Protein AF-A0AA39XCT5-F1 (afdb_monomer)

Mean predicted aligned error: 14.63 Å

Radius of gyration: 47.81 Å; Cα contacts (8 Å, |Δi|>4): 71; chains: 1; bounding box: 100×21×139 Å

Secondary structure (DSSP, 8-state):
-PPPPPHHHHHHHHHHHHHHHHHHHHHHHHHHHHHHHHHHHHHHHHHHHHHHHHHHHHHHHHHHHHHHHHHHHHHHHHHHHHHHHHHHHHHHHHHHHSTT-SSPPPPBPTTTSSB-TT---SHHHHTT--HHHHHHHHHHTT----TT-HHHHHHHHHHHHHHT-

Sequence (165 aa):
MDALPEPDVIAGAFDTLRVQSQRIANVGAVQNQQNILAVVQALGQQIHDLGQQIHDLGQQTHHRIDGMQQQMNQRFDTLENRQNNFEIAAVNARLFHADGAAILQRPVDIRNGGDIPDFPLTHPQLYTIDDATADAILPALGIHLAPNTPLAVKRESIARKWILK

Solvent-accessible surface area (backbone atoms only — not comparable to full-atom values): 9414 Å² total; per-residue (Å²): 132,83,80,77,79,56,69,67,61,56,52,53,51,52,53,50,50,52,53,51,51,54,51,54,56,48,51,56,53,52,50,51,51,52,52,50,51,52,52,52,52,52,51,52,50,53,53,50,54,51,51,50,53,51,50,53,52,49,53,54,49,49,54,52,50,53,52,52,52,53,54,49,49,57,50,49,56,52,50,52,53,50,48,55,31,51,53,40,49,52,50,37,51,51,59,75,64,60,73,90,57,80,58,48,72,67,47,48,19,47,87,77,73,43,68,40,89,85,57,59,39,34,76,72,46,64,77,66,64,49,73,68,56,48,64,56,49,36,55,30,67,68,47,78,81,54,90,82,34,74,66,52,50,48,51,53,53,50,58,55,60,64,76,76,111

Organism: NCBI:txid314043

pLDDT: mean 79.84, std 12.59, range [42.47, 97.62]

Structure (mmCIF, N/CA/C/O backbone):
data_AF-A0AA39XCT5-F1
#
_entry.id   AF-A0AA39XCT5-F1
#
loop_
_atom_site.group_PDB
_atom_site.id
_atom_site.type_symbol
_atom_site.label_atom_id
_atom_site.label_alt_id
_atom_site.label_comp_id
_atom_site.label_asym_id
_atom_site.label_entity_id
_atom_site.label_seq_id
_atom_site.pdbx_PDB_ins_code
_atom_site.Cartn_x
_atom_site.Cartn_y
_atom_site.Cartn_z
_atom_site.occupancy
_atom_site.B_iso_or_equiv
_atom_site.auth_seq_id
_atom_site.auth_comp_id
_atom_site.auth_asym_id
_atom_site.auth_atom_id
_atom_site.pdbx_PDB_model_num
ATOM 1 N N . MET A 1 1 ? -64.835 1.536 82.685 1.00 49.25 1 MET A N 1
ATOM 2 C CA . MET A 1 1 ? -63.379 1.498 82.912 1.00 49.25 1 MET A CA 1
ATOM 3 C C . MET A 1 1 ? -62.880 0.311 82.124 1.00 49.25 1 MET A C 1
ATOM 5 O O . MET A 1 1 ? -63.140 -0.807 82.547 1.00 49.25 1 MET A O 1
ATOM 9 N N . ASP A 1 2 ? -62.303 0.545 80.948 1.00 59.81 2 ASP A N 1
ATOM 10 C CA . ASP A 1 2 ? -61.716 -0.541 80.163 1.00 59.81 2 ASP A CA 1
ATOM 11 C C . ASP A 1 2 ? -60.474 -1.049 80.890 1.00 59.81 2 ASP A C 1
ATOM 13 O O . ASP A 1 2 ? -59.632 -0.261 81.331 1.00 59.81 2 ASP A O 1
ATOM 17 N N . ALA A 1 3 ? -60.418 -2.364 81.094 1.00 67.12 3 ALA A N 1
ATOM 18 C CA . ALA A 1 3 ? -59.292 -3.017 81.737 1.00 67.12 3 ALA A CA 1
ATOM 19 C C . ALA A 1 3 ? -58.035 -2.790 80.890 1.00 67.12 3 ALA A C 1
ATOM 21 O O . ALA A 1 3 ? -58.052 -2.985 79.673 1.00 67.12 3 ALA A O 1
ATOM 22 N N . LEU A 1 4 ? -56.953 -2.350 81.534 1.00 69.25 4 LEU A N 1
ATOM 23 C CA . LEU A 1 4 ? -55.669 -2.213 80.860 1.00 69.25 4 LEU A CA 1
ATOM 24 C C . LEU A 1 4 ? -55.217 -3.591 80.350 1.00 69.25 4 LEU A C 1
ATOM 26 O O . LEU A 1 4 ? -55.405 -4.584 81.058 1.00 69.25 4 LEU A O 1
ATOM 30 N N . PRO A 1 5 ? -54.640 -3.662 79.137 1.00 70.94 5 PRO A N 1
ATOM 31 C CA . PRO A 1 5 ? -54.170 -4.916 78.570 1.00 70.94 5 PRO A CA 1
ATOM 32 C C . PRO A 1 5 ? -53.136 -5.568 79.487 1.00 70.94 5 PRO A C 1
ATOM 34 O O . PRO A 1 5 ? -52.297 -4.888 80.082 1.00 70.94 5 PRO A O 1
ATOM 37 N N . GLU A 1 6 ? -53.212 -6.894 79.594 1.00 81.75 6 GLU A N 1
ATOM 38 C CA . GLU A 1 6 ? -52.323 -7.654 80.463 1.00 81.75 6 GLU A CA 1
ATOM 39 C C . GLU A 1 6 ? -50.850 -7.472 80.044 1.00 81.75 6 GLU A C 1
ATOM 41 O O . GLU A 1 6 ? -50.549 -7.422 78.844 1.00 81.75 6 GLU A O 1
ATOM 46 N N . PRO A 1 7 ? -49.913 -7.384 81.007 1.00 79.94 7 PRO A N 1
ATOM 47 C CA . PRO A 1 7 ? -48.493 -7.140 80.741 1.00 79.94 7 PRO A CA 1
ATOM 48 C C . PRO A 1 7 ? -47.867 -8.103 79.722 1.00 79.94 7 PRO A C 1
ATOM 50 O O . PRO A 1 7 ? -47.025 -7.692 78.923 1.00 79.94 7 PRO A O 1
ATOM 53 N N . ASP A 1 8 ? -48.318 -9.357 79.697 1.00 82.56 8 ASP A N 1
ATOM 54 C CA . ASP A 1 8 ? -47.814 -10.386 78.782 1.00 82.56 8 ASP A CA 1
ATOM 55 C C . ASP A 1 8 ? -48.209 -10.119 77.321 1.00 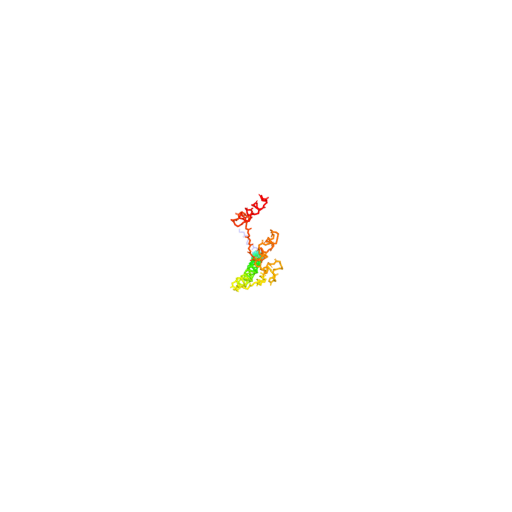82.56 8 ASP A C 1
ATOM 57 O O . ASP A 1 8 ? -47.428 -10.366 76.398 1.00 82.56 8 ASP A O 1
ATOM 61 N N . VAL A 1 9 ? -49.388 -9.531 77.096 1.00 78.19 9 VAL A N 1
ATOM 62 C CA . VAL A 1 9 ? -49.851 -9.121 75.760 1.00 78.19 9 VAL A CA 1
ATOM 63 C C . VAL A 1 9 ? -48.984 -7.979 75.229 1.00 78.19 9 VAL A C 1
ATOM 65 O O . VAL A 1 9 ? -48.627 -7.950 74.049 1.00 78.19 9 VAL A O 1
ATOM 68 N N . ILE A 1 10 ? -48.591 -7.061 76.114 1.00 76.25 10 ILE A N 1
ATOM 69 C CA . ILE A 1 10 ? -47.696 -5.950 75.785 1.00 76.25 10 ILE A CA 1
ATOM 70 C C . ILE A 1 10 ? -46.290 -6.480 75.462 1.00 76.25 10 ILE A C 1
ATOM 72 O O . ILE A 1 10 ? -45.705 -6.085 74.451 1.00 76.25 10 ILE A O 1
ATOM 76 N N . ALA A 1 11 ? -45.765 -7.414 76.260 1.00 78.56 11 ALA A N 1
ATOM 77 C CA . ALA A 1 11 ? -44.461 -8.036 76.021 1.00 78.56 11 ALA A CA 1
ATOM 78 C C . ALA A 1 11 ? -44.403 -8.769 74.665 1.00 78.56 11 ALA A C 1
ATOM 80 O O . ALA A 1 11 ? -43.476 -8.551 73.881 1.00 78.56 11 ALA A O 1
ATOM 81 N N . GLY A 1 12 ? -45.436 -9.552 74.329 1.00 83.56 12 GLY A N 1
ATOM 82 C CA . GLY A 1 12 ? -45.525 -10.248 73.040 1.00 83.56 12 GLY A CA 1
ATOM 83 C C . GLY A 1 12 ? -45.589 -9.304 71.829 1.00 83.56 12 GLY A C 1
ATOM 84 O O . GLY A 1 12 ? -45.013 -9.592 70.771 1.00 83.56 12 GLY A O 1
ATOM 85 N N . ALA A 1 13 ? -46.230 -8.141 71.976 1.00 75.12 13 ALA A N 1
ATOM 86 C CA . ALA A 1 13 ? -46.266 -7.118 70.932 1.00 75.12 13 ALA A CA 1
ATOM 87 C C . ALA A 1 13 ? -44.879 -6.496 70.680 1.00 75.12 13 ALA A C 1
ATOM 89 O O . ALA A 1 13 ? -44.492 -6.301 69.523 1.00 75.12 13 ALA A O 1
ATOM 90 N N . PHE A 1 14 ? -44.099 -6.242 71.737 1.00 80.25 14 PHE A N 1
ATOM 91 C CA . PHE A 1 14 ? -42.732 -5.726 71.611 1.00 80.25 14 PHE A CA 1
ATOM 92 C C . PHE A 1 14 ? -41.777 -6.733 70.967 1.00 80.25 14 PHE A C 1
ATOM 94 O O . PHE A 1 14 ? -40.983 -6.348 70.104 1.00 80.25 14 PHE A O 1
ATOM 101 N N . ASP A 1 15 ? -41.883 -8.020 71.300 1.00 80.38 15 ASP A N 1
ATOM 102 C CA . ASP A 1 15 ? -41.086 -9.057 70.636 1.00 80.38 15 ASP A CA 1
ATOM 103 C C . ASP A 1 15 ? -41.431 -9.182 69.150 1.00 80.38 15 ASP A C 1
ATOM 105 O O . ASP A 1 15 ? -40.539 -9.277 68.301 1.00 80.38 15 ASP A O 1
ATOM 109 N N . THR A 1 16 ? -42.717 -9.088 68.810 1.00 82.94 16 THR A N 1
ATOM 110 C CA . THR A 1 16 ? -43.166 -9.088 67.414 1.00 82.94 16 THR A CA 1
ATOM 111 C C . THR A 1 16 ? -42.599 -7.888 66.652 1.00 82.94 16 THR A C 1
ATOM 113 O O . THR A 1 16 ? -42.059 -8.050 65.556 1.00 82.94 16 THR A O 1
ATOM 116 N N . LEU A 1 17 ? -42.643 -6.687 67.238 1.00 79.25 17 LEU A N 1
ATOM 117 C CA . LEU A 1 17 ? -42.062 -5.477 66.648 1.00 79.25 17 LEU A CA 1
ATOM 118 C C . LEU A 1 17 ? -40.545 -5.586 66.467 1.00 79.25 17 LEU A C 1
ATOM 120 O O . LEU A 1 17 ? -40.026 -5.186 65.424 1.00 79.25 17 LEU A O 1
ATOM 124 N N . ARG A 1 18 ? -39.831 -6.174 67.431 1.00 77.69 18 ARG A N 1
ATOM 125 C CA . ARG A 1 18 ? -38.383 -6.407 67.345 1.00 77.69 18 ARG A CA 1
ATOM 126 C C . ARG A 1 18 ? -38.029 -7.325 66.175 1.00 77.69 18 ARG A C 1
ATOM 128 O O . ARG A 1 18 ? -37.137 -7.004 65.391 1.00 77.69 18 ARG A O 1
ATOM 135 N N . VAL A 1 19 ? -38.757 -8.431 66.018 1.00 80.62 19 VAL A N 1
ATOM 136 C CA . VAL A 1 19 ? -38.569 -9.383 64.910 1.00 80.62 19 VAL A CA 1
ATOM 137 C C . VAL A 1 19 ? -38.883 -8.733 63.558 1.00 80.62 19 VAL A C 1
ATOM 139 O O . VAL A 1 19 ? -38.135 -8.908 62.595 1.00 80.62 19 VAL A O 1
ATOM 142 N N . GLN A 1 20 ? -39.962 -7.951 63.471 1.00 72.81 20 GLN A N 1
ATOM 143 C CA . GLN A 1 20 ? -40.335 -7.240 62.243 1.00 72.81 20 GLN A CA 1
ATOM 144 C C . GLN A 1 20 ? -39.317 -6.147 61.883 1.00 72.81 20 GLN A C 1
ATOM 146 O O . GLN A 1 20 ? -38.921 -6.036 60.725 1.00 72.81 20 GLN A O 1
ATOM 151 N N . SER A 1 21 ? -38.815 -5.401 62.871 1.00 69.31 21 SER A N 1
ATOM 152 C CA . SER A 1 21 ? -37.762 -4.397 62.681 1.00 69.31 21 SER A CA 1
ATOM 153 C C . SER A 1 21 ? -36.469 -5.020 62.136 1.00 69.31 21 SER A C 1
ATOM 155 O O . SER A 1 21 ? -35.905 -4.520 61.161 1.00 69.31 21 SER A O 1
ATOM 157 N N . GLN A 1 22 ? -36.047 -6.167 62.680 1.00 70.06 22 GLN A N 1
ATOM 158 C CA . GLN A 1 22 ? -34.886 -6.916 62.180 1.00 70.06 22 GLN A CA 1
ATOM 159 C C . GLN A 1 22 ? -35.090 -7.424 60.744 1.00 70.06 22 GLN A C 1
ATOM 161 O O . GLN A 1 22 ? -34.173 -7.363 59.925 1.00 70.06 22 GLN A O 1
ATOM 166 N N . ARG A 1 23 ? -36.300 -7.885 60.403 1.00 69.25 23 ARG A N 1
ATOM 167 C CA . ARG A 1 23 ? -36.646 -8.295 59.033 1.00 69.25 23 ARG A CA 1
ATOM 168 C C . ARG A 1 23 ? -36.566 -7.133 58.043 1.00 69.25 23 ARG A C 1
ATOM 170 O O . ARG A 1 23 ? -35.988 -7.307 56.976 1.00 69.25 23 ARG A O 1
ATOM 177 N N . ILE A 1 24 ? -37.087 -5.960 58.399 1.00 70.88 24 ILE A N 1
ATOM 178 C CA . ILE A 1 24 ? -37.044 -4.760 57.547 1.00 70.88 24 ILE A CA 1
ATOM 179 C C . ILE A 1 24 ? -35.597 -4.300 57.318 1.00 70.88 24 ILE A C 1
ATOM 181 O O . ILE A 1 24 ? -35.219 -4.015 56.182 1.00 70.88 24 ILE A O 1
ATOM 185 N N . ALA A 1 25 ? -34.762 -4.296 58.363 1.00 66.69 25 ALA A N 1
ATOM 186 C CA . ALA A 1 25 ? -33.341 -3.963 58.238 1.00 66.69 25 ALA A CA 1
ATOM 187 C C . ALA A 1 25 ? -32.603 -4.912 57.271 1.00 66.69 25 ALA A C 1
ATOM 189 O O . ALA A 1 25 ? -31.811 -4.467 56.438 1.00 66.69 25 ALA A O 1
ATOM 190 N N . ASN A 1 26 ? -32.917 -6.210 57.320 1.00 72.00 26 ASN A N 1
ATOM 191 C CA . ASN A 1 26 ? -32.332 -7.205 56.420 1.00 72.00 26 ASN A CA 1
ATOM 192 C C . ASN A 1 26 ? -32.776 -7.031 54.957 1.00 72.00 26 ASN A C 1
ATOM 194 O O . ASN A 1 26 ? -31.969 -7.253 54.057 1.00 72.00 26 ASN A O 1
ATOM 198 N N . VAL A 1 27 ? -34.014 -6.595 54.694 1.00 74.75 27 VAL A N 1
ATOM 199 C CA . VAL A 1 27 ? -34.492 -6.329 53.321 1.00 74.75 27 VAL A CA 1
ATOM 200 C C . VAL A 1 27 ? -33.670 -5.222 52.651 1.00 74.75 27 VAL A C 1
ATOM 202 O O . VAL A 1 27 ? -33.267 -5.380 51.499 1.00 74.75 27 VAL A O 1
ATOM 205 N N . GLY A 1 28 ? -33.338 -4.150 53.381 1.00 75.19 28 GLY A N 1
ATOM 206 C CA . GLY A 1 28 ? -32.488 -3.072 52.861 1.00 75.19 28 GLY A CA 1
ATOM 207 C C . GLY A 1 28 ? -31.068 -3.538 52.516 1.00 75.19 28 GLY A C 1
ATOM 208 O O . GLY A 1 28 ? -30.519 -3.157 51.481 1.00 75.19 28 GLY A O 1
ATOM 209 N N . ALA A 1 29 ? -30.483 -4.419 53.334 1.00 76.62 29 ALA A N 1
ATOM 210 C CA . ALA A 1 29 ? -29.174 -5.012 53.054 1.00 76.62 29 ALA A CA 1
ATOM 211 C C . ALA A 1 29 ? -29.190 -5.896 51.791 1.00 76.62 29 ALA A C 1
ATOM 213 O O . ALA A 1 29 ? -28.281 -5.806 50.963 1.00 76.62 29 ALA A O 1
ATOM 214 N N . VAL A 1 30 ? -30.247 -6.695 51.606 1.00 80.75 30 VAL A N 1
ATOM 215 C CA . VAL A 1 30 ? -30.428 -7.552 50.422 1.00 80.75 30 VAL A CA 1
ATOM 216 C C . VAL A 1 30 ? -30.625 -6.720 49.149 1.00 80.75 30 VAL A C 1
ATOM 218 O O . VAL A 1 30 ? -30.006 -7.014 48.127 1.00 80.75 30 VAL A O 1
ATOM 221 N N . GLN A 1 31 ? -31.419 -5.646 49.199 1.00 80.06 31 GLN A N 1
ATOM 222 C CA . GLN A 1 31 ? -31.590 -4.731 48.061 1.00 80.06 31 GLN A CA 1
ATOM 223 C C . GLN A 1 31 ? -30.284 -4.033 47.673 1.00 80.06 31 GLN A C 1
ATOM 225 O O . GLN A 1 31 ? -29.955 -3.951 46.490 1.00 80.06 31 GLN A O 1
ATOM 230 N N . ASN A 1 32 ? -29.494 -3.594 48.654 1.00 80.88 32 ASN A N 1
ATOM 231 C CA . ASN A 1 32 ? -28.184 -3.007 48.383 1.00 80.88 32 ASN A CA 1
ATOM 232 C C . ASN A 1 32 ? -27.230 -4.013 47.723 1.00 80.88 32 ASN A C 1
ATOM 234 O O . ASN A 1 32 ? -26.536 -3.653 46.774 1.00 80.88 32 ASN A O 1
ATOM 238 N N . GLN A 1 33 ? -27.231 -5.281 48.151 1.00 81.38 33 GLN A N 1
ATOM 239 C CA . GLN A 1 33 ? -26.443 -6.330 47.493 1.00 81.38 33 GLN A CA 1
ATOM 240 C C . GLN A 1 33 ? -26.874 -6.568 46.040 1.00 81.38 33 GLN A C 1
ATOM 242 O O . GLN A 1 33 ? -26.015 -6.688 45.167 1.00 81.38 33 GLN A O 1
ATOM 247 N N . GLN A 1 34 ? -28.179 -6.602 45.762 1.00 81.75 34 GLN A N 1
ATOM 248 C CA . GLN A 1 34 ? -28.699 -6.766 44.400 1.00 81.75 34 GLN A CA 1
ATOM 249 C C . GLN A 1 34 ? -28.305 -5.596 43.490 1.00 81.75 34 GLN A C 1
ATOM 251 O O . GLN A 1 34 ? -27.871 -5.818 42.360 1.00 81.75 34 GLN A O 1
ATOM 256 N N . ASN A 1 35 ? -28.374 -4.363 43.997 1.00 81.31 35 ASN A N 1
ATOM 257 C CA . ASN A 1 35 ? -27.943 -3.175 43.259 1.00 81.31 35 ASN A CA 1
ATOM 258 C C . ASN A 1 35 ? -26.441 -3.212 42.949 1.00 81.31 35 ASN A C 1
ATOM 260 O O . ASN A 1 35 ? -26.038 -2.927 41.823 1.00 81.31 35 ASN A O 1
ATOM 264 N N . ILE A 1 36 ? -25.610 -3.607 43.920 1.00 82.50 36 ILE A N 1
ATOM 265 C CA . ILE A 1 36 ? -24.162 -3.754 43.715 1.00 82.50 36 ILE A CA 1
ATOM 266 C C . ILE A 1 36 ? -23.875 -4.821 42.653 1.00 82.50 36 ILE A C 1
ATOM 268 O O . ILE A 1 36 ? -23.073 -4.579 41.755 1.00 82.50 36 ILE A O 1
ATOM 272 N N . LEU A 1 37 ? -24.551 -5.973 42.705 1.00 85.00 37 LEU A N 1
ATOM 273 C CA . LEU A 1 37 ? -24.421 -7.028 41.695 1.00 85.00 37 LEU A CA 1
ATOM 274 C C . LEU A 1 37 ? -24.783 -6.531 40.291 1.00 85.00 37 LEU A C 1
ATOM 276 O O . LEU A 1 37 ? -24.034 -6.792 39.352 1.00 85.00 37 LEU A O 1
ATOM 280 N N . ALA A 1 38 ? -25.876 -5.778 40.151 1.00 82.44 38 ALA A N 1
ATOM 281 C CA . ALA A 1 38 ? -26.282 -5.203 38.871 1.00 82.44 38 ALA A CA 1
ATOM 282 C C . ALA A 1 38 ? -25.238 -4.212 38.325 1.00 82.44 38 ALA A C 1
ATOM 284 O O . ALA A 1 38 ? -24.894 -4.261 37.145 1.00 82.44 38 ALA A O 1
ATOM 285 N N . VAL A 1 39 ? -24.680 -3.353 39.186 1.00 83.12 39 VAL A N 1
ATOM 286 C CA . VAL A 1 39 ? -23.607 -2.418 38.806 1.00 83.12 39 VAL A CA 1
ATOM 287 C C . VAL A 1 39 ? -22.341 -3.167 38.390 1.00 83.12 39 VAL A C 1
ATOM 289 O O . VAL A 1 39 ? -21.743 -2.833 37.370 1.00 83.12 39 VAL A O 1
ATOM 292 N N . VAL A 1 40 ? -21.942 -4.202 39.133 1.00 84.75 40 VAL A N 1
ATOM 293 C CA . VAL A 1 40 ? -20.768 -5.026 38.801 1.00 84.75 40 VAL A CA 1
ATOM 294 C C . VAL A 1 40 ? -20.957 -5.746 37.465 1.00 84.75 40 VAL A C 1
ATOM 296 O O . VAL A 1 40 ? -20.028 -5.781 36.663 1.00 84.75 40 VAL A O 1
ATOM 299 N N . GLN A 1 41 ? -22.150 -6.276 37.189 1.00 83.00 41 GLN A N 1
ATOM 300 C CA . GLN A 1 41 ? -22.464 -6.902 35.901 1.00 83.00 41 GLN A CA 1
ATOM 301 C C . GLN A 1 41 ? -22.404 -5.896 34.747 1.00 83.00 41 GLN A C 1
ATOM 303 O O . GLN A 1 41 ? -21.787 -6.182 33.723 1.00 83.00 41 GLN A O 1
ATOM 308 N N . ALA A 1 42 ? -22.983 -4.705 34.926 1.00 83.19 42 ALA A N 1
ATOM 309 C CA . ALA A 1 42 ? -22.939 -3.647 33.921 1.00 83.19 42 ALA A CA 1
ATOM 310 C C . ALA A 1 42 ? -21.500 -3.186 33.635 1.00 83.19 42 ALA A C 1
ATOM 312 O O . ALA A 1 42 ? -21.113 -3.067 32.474 1.00 83.19 42 ALA A O 1
ATOM 313 N N . LEU A 1 43 ? -20.684 -2.997 34.679 1.00 82.94 43 LEU A N 1
ATOM 314 C CA . LEU A 1 43 ? -19.262 -2.677 34.535 1.00 82.94 43 LEU A CA 1
ATOM 315 C C . LEU A 1 43 ? -18.495 -3.802 33.836 1.00 82.94 43 LEU A C 1
ATOM 317 O O . LEU A 1 43 ? -17.680 -3.529 32.959 1.00 82.94 43 LEU A O 1
ATOM 321 N N . GLY A 1 44 ? -18.771 -5.062 34.183 1.00 84.12 44 GLY A N 1
ATOM 322 C CA . GLY A 1 44 ? -18.169 -6.222 33.529 1.00 84.12 44 GLY A CA 1
ATOM 323 C C . GLY A 1 44 ? -18.448 -6.247 32.026 1.00 84.12 44 GLY A C 1
ATOM 324 O O . GLY A 1 44 ? -17.525 -6.458 31.239 1.00 84.12 44 GLY A O 1
ATOM 325 N N . GLN A 1 45 ? -19.688 -5.952 31.625 1.00 84.94 45 GLN A N 1
ATOM 326 C CA . GLN A 1 45 ? -20.055 -5.859 30.213 1.00 84.94 45 GLN A CA 1
ATOM 327 C C . GLN A 1 45 ? -19.353 -4.686 29.517 1.00 84.94 45 GLN A C 1
ATOM 329 O O . GLN A 1 45 ? -18.768 -4.872 28.457 1.00 84.94 45 GLN A O 1
ATOM 334 N N . GLN A 1 46 ? -19.330 -3.501 30.133 1.00 84.88 46 GLN A N 1
ATOM 335 C CA . GLN A 1 46 ? -18.642 -2.336 29.566 1.00 84.88 46 GLN A CA 1
ATOM 336 C C . GLN A 1 46 ? -17.142 -2.583 29.366 1.00 84.88 46 GLN A C 1
ATOM 338 O O . GLN A 1 46 ? -16.582 -2.196 28.342 1.00 84.88 46 GLN A O 1
ATOM 343 N N . ILE A 1 47 ? -16.487 -3.242 30.325 1.00 86.88 47 ILE A N 1
ATOM 344 C CA . ILE A 1 47 ? -15.074 -3.622 30.213 1.00 86.88 47 ILE A CA 1
ATOM 345 C C . ILE A 1 47 ? -14.878 -4.628 29.074 1.00 86.88 47 ILE A C 1
ATOM 347 O O . ILE A 1 47 ? -13.915 -4.505 28.318 1.00 86.88 47 ILE A O 1
ATOM 351 N N . HIS A 1 48 ? -15.783 -5.600 28.928 1.00 85.00 48 HIS A N 1
ATOM 352 C CA . HIS A 1 48 ? -15.731 -6.561 27.829 1.00 85.00 48 HIS A CA 1
ATOM 353 C C . HIS A 1 48 ? -15.847 -5.871 26.464 1.00 85.00 48 HIS A C 1
ATOM 355 O O . HIS A 1 48 ? -15.016 -6.106 25.588 1.00 85.00 48 HIS A O 1
ATOM 361 N N . ASP A 1 49 ? -16.821 -4.974 26.310 1.00 86.44 49 ASP A N 1
ATOM 362 C CA . ASP A 1 49 ? -17.064 -4.249 25.062 1.00 86.44 49 ASP A CA 1
ATOM 363 C C . ASP A 1 49 ? -15.878 -3.338 24.702 1.00 86.44 49 ASP A C 1
ATOM 365 O O . ASP A 1 49 ? -15.437 -3.310 23.552 1.00 86.44 49 ASP A O 1
ATOM 369 N N . LEU A 1 50 ? -15.296 -2.648 25.691 1.00 87.44 50 LEU A N 1
ATOM 370 C CA . LEU A 1 50 ? -14.063 -1.874 25.508 1.00 87.44 50 LEU A CA 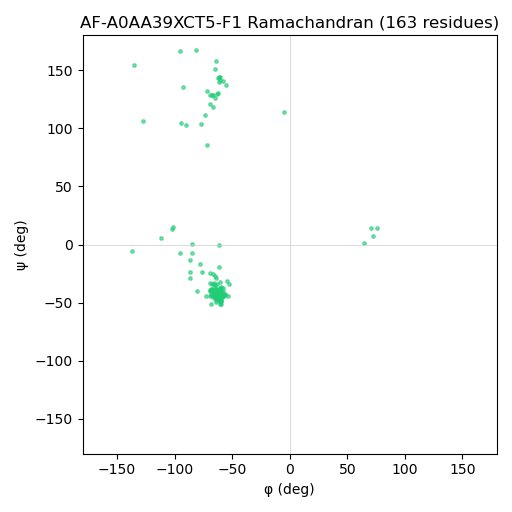1
ATOM 371 C C . LEU A 1 50 ? -12.890 -2.763 25.079 1.00 87.44 50 LEU A C 1
ATOM 373 O O . LEU A 1 50 ? -12.113 -2.380 24.205 1.00 87.44 50 LEU A O 1
ATOM 377 N N . GLY A 1 51 ? -12.770 -3.958 25.662 1.00 87.12 51 GLY A N 1
ATOM 378 C CA . GLY A 1 51 ? -11.758 -4.939 25.277 1.00 87.12 51 GLY A CA 1
ATOM 379 C C . GLY A 1 51 ? -11.870 -5.349 23.808 1.00 87.12 51 GLY A C 1
ATOM 380 O O . GLY A 1 51 ? -10.857 -5.380 23.108 1.00 87.12 51 GLY A O 1
ATOM 381 N N . GLN A 1 52 ? -13.092 -5.591 23.323 1.00 91.31 52 GLN A N 1
ATOM 382 C CA . GLN A 1 52 ? -13.341 -5.904 21.911 1.00 91.31 52 GLN A CA 1
ATOM 383 C C . GLN A 1 52 ? -12.994 -4.726 20.996 1.00 91.31 52 GLN A C 1
ATOM 385 O O . GLN A 1 52 ? -12.274 -4.901 20.020 1.00 91.31 52 GLN A O 1
ATOM 390 N N . GLN A 1 53 ? -13.403 -3.505 21.351 1.00 91.38 53 GLN A N 1
ATOM 391 C CA . GLN A 1 53 ? -13.077 -2.312 20.559 1.00 91.38 53 GLN A CA 1
ATOM 392 C C . GLN A 1 53 ? -11.566 -2.081 20.439 1.00 91.38 53 GLN A C 1
ATOM 394 O O . GLN A 1 53 ? -11.072 -1.738 19.365 1.00 91.38 53 GLN A O 1
ATOM 399 N N . ILE A 1 54 ? -10.817 -2.281 21.529 1.00 92.31 54 ILE A N 1
ATOM 400 C CA . ILE A 1 54 ? -9.352 -2.181 21.518 1.00 92.31 54 ILE A CA 1
ATOM 401 C C . ILE A 1 54 ? -8.747 -3.274 20.634 1.00 92.31 54 ILE A C 1
ATOM 403 O O . ILE A 1 54 ? 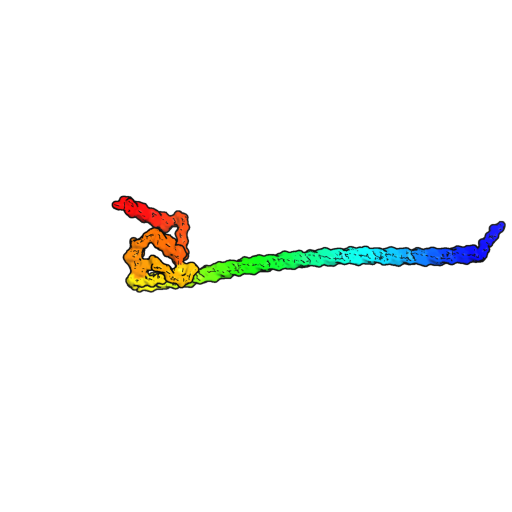-7.810 -2.994 19.882 1.00 92.31 54 ILE A O 1
ATOM 407 N N . HIS A 1 55 ? -9.274 -4.500 20.701 1.00 93.69 55 HIS A N 1
ATOM 408 C CA . HIS A 1 55 ? -8.823 -5.595 19.848 1.00 93.69 55 HIS A CA 1
ATOM 409 C C . HIS A 1 55 ? -9.031 -5.270 18.364 1.00 93.69 55 HIS A C 1
ATOM 411 O O . HIS A 1 55 ? -8.080 -5.343 17.585 1.00 93.69 55 HIS A O 1
ATOM 417 N N . ASP A 1 56 ? -10.231 -4.829 17.992 1.00 94.69 56 ASP A N 1
ATOM 418 C CA . ASP A 1 56 ? -10.578 -4.469 16.616 1.00 94.69 56 ASP A CA 1
ATOM 419 C C . ASP A 1 56 ? -9.712 -3.317 16.095 1.00 94.69 56 ASP A C 1
ATOM 421 O O . ASP A 1 56 ? -9.185 -3.378 14.981 1.00 94.69 56 ASP A O 1
ATOM 425 N N . LEU A 1 57 ? -9.494 -2.286 16.917 1.00 95.31 57 LEU A N 1
ATOM 426 C CA . LEU A 1 57 ? -8.605 -1.174 16.579 1.00 95.31 57 LEU A CA 1
ATOM 427 C C . LEU A 1 57 ? -7.158 -1.651 16.378 1.00 95.31 57 LEU A C 1
ATOM 429 O O . LEU A 1 57 ? -6.466 -1.189 15.464 1.00 95.31 57 LEU A O 1
ATOM 433 N N . GLY A 1 58 ? -6.705 -2.588 17.213 1.00 96.06 58 GLY A N 1
ATOM 434 C CA . GLY A 1 58 ? -5.401 -3.230 17.093 1.00 96.06 58 GLY A CA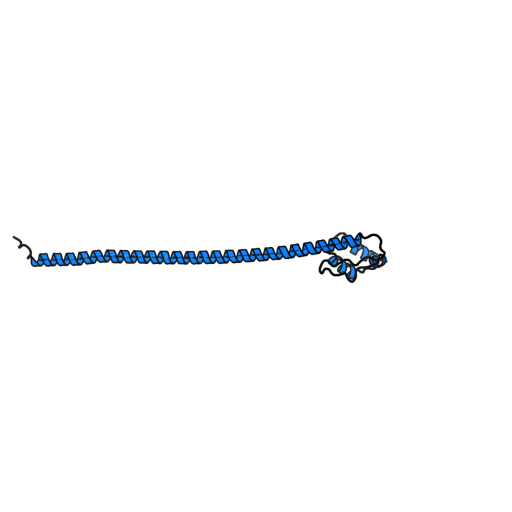 1
ATOM 435 C C . GLY A 1 58 ? -5.245 -3.962 15.760 1.00 96.06 58 GLY A C 1
ATOM 436 O O . GLY A 1 58 ? -4.272 -3.719 15.044 1.00 96.06 58 GLY A O 1
ATOM 437 N N . GLN A 1 59 ? -6.232 -4.777 15.379 1.00 96.94 59 GLN A N 1
ATOM 438 C CA . GLN A 1 59 ? -6.235 -5.506 14.105 1.00 96.94 59 GLN A CA 1
ATOM 439 C C . GLN A 1 59 ? -6.245 -4.558 12.900 1.00 96.94 59 GLN A C 1
ATOM 441 O O . GLN A 1 59 ? -5.450 -4.713 11.972 1.00 96.94 59 GLN A O 1
ATOM 446 N N . GLN A 1 60 ? -7.088 -3.522 12.926 1.00 96.31 60 GLN A N 1
ATOM 447 C CA . GLN A 1 60 ? -7.140 -2.518 11.858 1.00 96.31 60 GLN A CA 1
ATOM 448 C C . GLN A 1 60 ? -5.807 -1.780 11.699 1.00 96.31 60 GLN A C 1
ATOM 450 O O . GLN A 1 60 ? -5.348 -1.543 10.579 1.00 96.31 60 GLN A O 1
ATOM 455 N N . THR A 1 61 ? -5.172 -1.427 12.817 1.00 96.06 61 THR A N 1
ATOM 456 C CA . THR A 1 61 ? -3.865 -0.766 12.810 1.00 96.06 61 THR A CA 1
ATOM 457 C C . THR A 1 61 ? -2.793 -1.689 12.241 1.00 96.06 61 THR A C 1
ATOM 459 O O . THR A 1 61 ? -2.013 -1.251 11.396 1.00 96.06 61 THR A O 1
ATOM 462 N N . HIS A 1 62 ? -2.788 -2.963 12.640 1.00 95.88 62 HIS A N 1
ATOM 463 C CA . HIS A 1 62 ? -1.847 -3.960 12.135 1.00 95.88 62 HIS A CA 1
ATOM 464 C C . HIS A 1 62 ? -1.973 -4.133 10.617 1.00 95.88 62 HIS A C 1
ATOM 466 O O . HIS A 1 62 ? -1.003 -3.921 9.894 1.00 95.88 62 HIS A O 1
ATOM 472 N N . HIS A 1 63 ? -3.191 -4.347 10.110 1.00 95.25 63 HIS A N 1
ATOM 473 C CA . HIS A 1 63 ? -3.439 -4.454 8.669 1.00 95.25 63 HIS A CA 1
ATOM 474 C C . HIS A 1 63 ? -3.034 -3.202 7.888 1.00 95.25 63 HIS A C 1
ATOM 476 O O . HIS A 1 63 ? -2.517 -3.295 6.772 1.00 95.25 63 HIS A O 1
ATOM 482 N N . ARG A 1 64 ? -3.246 -2.012 8.459 1.00 96.62 64 ARG A N 1
ATOM 483 C CA . ARG A 1 64 ? -2.822 -0.764 7.821 1.00 96.62 64 ARG A CA 1
ATOM 484 C C . ARG A 1 64 ? -1.300 -0.655 7.753 1.00 96.62 64 ARG A C 1
ATOM 486 O O . ARG A 1 64 ? -0.783 -0.195 6.737 1.00 96.62 64 ARG A O 1
ATOM 493 N N . ILE A 1 65 ? -0.591 -1.061 8.805 1.00 97.31 65 ILE A N 1
ATOM 494 C CA . ILE A 1 65 ? 0.876 -1.082 8.834 1.00 97.31 65 ILE A CA 1
ATOM 495 C C . ILE A 1 65 ? 1.416 -2.068 7.798 1.00 97.31 65 ILE A C 1
ATOM 497 O O . ILE A 1 65 ? 2.263 -1.675 6.997 1.00 97.31 65 ILE A O 1
ATOM 501 N N . ASP A 1 66 ? 0.867 -3.280 7.735 1.00 97.19 66 ASP A N 1
ATOM 502 C CA . ASP A 1 66 ? 1.273 -4.288 6.752 1.00 97.19 66 ASP A CA 1
ATOM 503 C C . ASP A 1 66 ? 1.074 -3.785 5.318 1.00 97.19 66 ASP A C 1
ATOM 505 O O . ASP A 1 66 ? 1.973 -3.885 4.480 1.00 97.19 66 ASP A O 1
ATOM 509 N N . GLY A 1 67 ? -0.077 -3.165 5.040 1.00 97.62 67 GLY A N 1
ATOM 510 C CA . GLY A 1 67 ? -0.360 -2.571 3.734 1.00 97.62 67 GLY A CA 1
ATOM 511 C C . GLY A 1 67 ? 0.621 -1.452 3.368 1.00 97.62 67 GLY A C 1
ATOM 512 O O . GLY A 1 67 ? 1.108 -1.399 2.238 1.00 97.62 67 GLY A O 1
ATOM 513 N N . MET A 1 68 ? 0.966 -0.580 4.322 1.00 96.81 68 MET A N 1
ATOM 514 C CA . MET A 1 68 ? 1.973 0.466 4.101 1.00 96.81 68 MET A CA 1
ATOM 515 C C . MET A 1 68 ? 3.365 -0.123 3.851 1.00 96.81 68 MET A C 1
ATOM 517 O O . MET A 1 68 ? 4.075 0.359 2.968 1.00 96.81 68 MET A O 1
ATOM 521 N N . GLN A 1 69 ? 3.752 -1.167 4.586 1.00 97.25 69 GLN A N 1
ATOM 522 C CA . GLN A 1 69 ? 5.042 -1.834 4.412 1.00 97.25 69 GLN A CA 1
ATOM 523 C C . GLN A 1 69 ? 5.148 -2.494 3.032 1.00 97.25 69 GLN A C 1
ATOM 525 O O . GLN A 1 69 ? 6.153 -2.325 2.345 1.00 97.25 69 GLN A O 1
ATOM 530 N N . GLN A 1 70 ? 4.091 -3.169 2.576 1.00 96.38 70 GLN A N 1
ATOM 531 C CA . GLN A 1 70 ? 4.041 -3.755 1.235 1.00 96.38 70 GLN A CA 1
ATOM 532 C C . GLN A 1 70 ? 4.165 -2.694 0.136 1.00 96.38 70 GLN A C 1
ATOM 534 O O . GLN A 1 70 ? 4.963 -2.855 -0.787 1.00 96.38 70 GLN A O 1
ATOM 539 N N . GLN A 1 71 ? 3.427 -1.585 0.247 1.00 97.06 71 GLN A N 1
ATOM 540 C CA . GLN A 1 71 ? 3.530 -0.476 -0.708 1.00 97.06 71 GLN A CA 1
ATOM 541 C C . GLN A 1 71 ? 4.929 0.143 -0.719 1.00 97.06 71 GLN A C 1
ATOM 543 O O . GLN A 1 71 ? 5.443 0.504 -1.777 1.00 97.06 71 GLN A O 1
ATOM 548 N N . MET A 1 72 ? 5.555 0.277 0.450 1.00 96.94 72 MET A N 1
ATOM 549 C CA . MET A 1 72 ? 6.906 0.815 0.563 1.00 96.94 72 MET A CA 1
ATOM 550 C C . MET A 1 72 ? 7.926 -0.099 -0.120 1.00 96.94 72 MET A C 1
ATOM 552 O O . MET A 1 72 ? 8.727 0.395 -0.910 1.00 96.94 72 MET A O 1
ATOM 556 N N . ASN A 1 73 ? 7.840 -1.411 0.103 1.00 97.00 73 ASN A N 1
ATOM 557 C CA . ASN A 1 73 ? 8.712 -2.392 -0.544 1.00 97.00 73 ASN A CA 1
ATOM 558 C C . ASN A 1 73 ? 8.571 -2.348 -2.071 1.00 97.00 73 ASN A C 1
ATOM 560 O O . ASN A 1 73 ? 9.561 -2.170 -2.768 1.00 97.00 73 ASN A O 1
ATOM 564 N N . GLN A 1 74 ? 7.341 -2.350 -2.594 1.00 95.81 74 GLN A N 1
ATOM 565 C CA . GLN A 1 74 ? 7.098 -2.235 -4.041 1.00 95.81 74 GLN A CA 1
ATOM 566 C C . GLN A 1 74 ? 7.700 -0.955 -4.640 1.00 95.81 74 GLN A C 1
ATOM 568 O O . GLN A 1 74 ? 8.211 -0.947 -5.765 1.00 95.81 74 GLN A O 1
ATOM 573 N N . ARG A 1 75 ? 7.638 0.157 -3.897 1.00 95.94 75 ARG A N 1
ATOM 574 C CA . ARG A 1 75 ? 8.247 1.422 -4.320 1.00 95.94 75 ARG A CA 1
ATOM 575 C C . ARG A 1 75 ? 9.770 1.356 -4.292 1.00 95.94 75 ARG A C 1
ATOM 577 O O . ARG A 1 75 ? 10.378 1.911 -5.204 1.00 95.94 75 ARG A O 1
ATOM 584 N N . PHE A 1 76 ? 10.370 0.704 -3.299 1.00 96.25 76 PHE A N 1
ATOM 585 C CA . PHE A 1 76 ? 11.816 0.492 -3.256 1.00 96.25 76 PHE A CA 1
ATOM 586 C C . PHE A 1 76 ? 12.288 -0.376 -4.417 1.00 96.25 76 PHE A C 1
ATOM 588 O O . PHE A 1 76 ? 13.160 0.077 -5.151 1.00 96.25 76 PHE A O 1
ATOM 595 N N . ASP A 1 77 ? 11.631 -1.504 -4.682 1.00 95.06 77 ASP A N 1
ATOM 596 C CA . ASP A 1 77 ? 11.958 -2.371 -5.822 1.00 95.06 77 ASP A CA 1
ATOM 597 C C . ASP A 1 77 ? 11.858 -1.599 -7.149 1.00 95.06 77 ASP A C 1
ATOM 599 O O . ASP A 1 77 ? 12.693 -1.715 -8.045 1.00 95.06 77 ASP A O 1
ATOM 603 N N . THR A 1 78 ? 10.838 -0.744 -7.287 1.00 93.81 78 THR A N 1
ATOM 604 C CA . THR A 1 78 ? 10.682 0.111 -8.473 1.00 93.81 78 THR A CA 1
ATOM 605 C C . THR A 1 78 ? 11.818 1.127 -8.594 1.00 93.81 78 THR A C 1
ATOM 607 O O . THR A 1 78 ? 12.305 1.378 -9.697 1.00 93.81 78 THR A O 1
ATOM 610 N N . LEU A 1 79 ? 12.228 1.753 -7.489 1.00 94.88 79 LEU A N 1
ATOM 611 C CA . LEU A 1 79 ? 13.318 2.729 -7.487 1.00 94.88 79 LEU A CA 1
ATOM 612 C C . LEU A 1 79 ? 14.667 2.071 -7.774 1.00 94.88 79 LEU A C 1
ATOM 614 O O . LEU A 1 79 ? 15.423 2.611 -8.576 1.00 94.88 79 LEU A O 1
ATOM 618 N N . GLU A 1 80 ? 14.930 0.908 -7.185 1.00 93.88 80 GLU A N 1
ATOM 619 C CA . GLU A 1 80 ? 16.139 0.120 -7.418 1.00 93.88 80 GLU A CA 1
ATOM 620 C C . GLU A 1 80 ? 16.243 -0.295 -8.889 1.00 93.88 80 GLU A C 1
ATOM 622 O O . GLU A 1 80 ? 17.245 -0.014 -9.544 1.00 93.88 80 GLU A O 1
ATOM 627 N N . ASN A 1 81 ? 15.160 -0.826 -9.465 1.00 89.44 81 ASN A N 1
ATOM 628 C CA . ASN A 1 81 ? 15.111 -1.144 -10.893 1.00 89.44 81 ASN A CA 1
ATOM 629 C C . ASN A 1 81 ? 15.362 0.091 -11.767 1.00 89.44 81 ASN A C 1
ATOM 631 O O . ASN A 1 81 ? 16.106 0.033 -12.742 1.00 89.44 81 ASN A O 1
ATOM 635 N N . ARG A 1 82 ? 14.779 1.245 -11.420 1.00 89.12 82 ARG A N 1
ATOM 636 C CA . ARG A 1 82 ? 15.024 2.489 -12.167 1.00 89.12 82 ARG A CA 1
ATOM 637 C C . ARG A 1 82 ? 16.470 2.955 -12.057 1.00 89.12 82 ARG A C 1
ATOM 639 O O . ARG A 1 82 ? 17.002 3.448 -13.047 1.00 89.12 82 ARG A O 1
ATOM 646 N N . GLN A 1 83 ? 17.086 2.827 -10.888 1.00 92.00 83 GLN A N 1
ATOM 647 C CA . GLN A 1 83 ? 18.485 3.184 -10.690 1.00 92.00 83 GLN A CA 1
ATOM 648 C C . GLN A 1 83 ? 19.401 2.288 -11.531 1.00 92.00 83 GLN A C 1
ATOM 650 O O . GLN A 1 83 ? 20.195 2.818 -12.306 1.00 92.00 83 GLN A O 1
ATOM 655 N N . ASN A 1 84 ? 19.221 0.968 -11.467 1.00 89.56 84 ASN A N 1
ATOM 656 C CA . ASN A 1 84 ? 19.976 0.011 -12.282 1.00 89.56 84 ASN A CA 1
ATOM 657 C C . ASN A 1 84 ? 19.832 0.322 -13.779 1.00 89.56 84 ASN A C 1
ATOM 659 O O . ASN A 1 84 ? 20.814 0.385 -14.517 1.00 89.56 84 ASN A O 1
ATOM 663 N N . ASN A 1 85 ? 18.610 0.633 -14.214 1.00 87.25 85 ASN A N 1
ATOM 664 C CA . ASN A 1 85 ? 18.334 1.031 -15.589 1.00 87.25 85 ASN A CA 1
ATOM 665 C C . ASN A 1 85 ? 19.079 2.317 -15.988 1.00 87.25 85 ASN A C 1
ATOM 667 O O . ASN A 1 85 ? 19.603 2.404 -17.099 1.00 87.25 85 ASN A O 1
ATOM 671 N N . PHE A 1 86 ? 19.151 3.318 -15.103 1.00 89.50 86 PHE A N 1
ATOM 672 C CA . PHE A 1 86 ? 19.915 4.542 -15.363 1.00 89.50 86 PHE A CA 1
ATOM 673 C C . PHE A 1 86 ? 21.418 4.287 -15.449 1.00 89.50 86 PHE A C 1
ATOM 675 O O . PHE A 1 86 ? 22.079 4.873 -16.308 1.00 89.50 86 PHE A O 1
ATOM 682 N N . GLU A 1 87 ? 21.958 3.421 -14.595 1.00 89.81 87 GLU A N 1
ATOM 683 C CA . GLU A 1 87 ? 23.372 3.050 -14.630 1.00 89.81 87 GLU A CA 1
ATOM 684 C C . GLU A 1 87 ? 23.722 2.356 -15.952 1.00 89.81 87 GLU A C 1
ATOM 686 O O . GLU A 1 87 ? 24.671 2.765 -16.625 1.00 89.81 87 GLU A O 1
ATOM 691 N N . ILE A 1 88 ? 22.899 1.401 -16.396 1.00 87.62 88 ILE A N 1
ATOM 692 C CA . ILE A 1 88 ? 23.075 0.729 -17.691 1.00 87.62 88 ILE A CA 1
ATOM 693 C C . ILE A 1 88 ? 22.942 1.722 -18.853 1.00 87.62 88 ILE A C 1
ATOM 695 O O . ILE A 1 88 ? 23.775 1.734 -19.761 1.00 87.62 88 ILE A O 1
ATOM 699 N N . ALA A 1 89 ? 21.945 2.611 -18.824 1.00 84.69 89 ALA A N 1
ATOM 700 C CA . ALA A 1 89 ? 21.784 3.637 -19.853 1.00 84.69 89 ALA A CA 1
ATOM 701 C C . ALA A 1 89 ? 22.998 4.582 -19.923 1.00 84.69 89 ALA A C 1
ATOM 703 O O . ALA A 1 89 ? 23.427 4.960 -21.015 1.00 84.69 89 ALA A O 1
ATOM 704 N N . ALA A 1 90 ? 23.589 4.930 -18.777 1.00 86.19 90 ALA A N 1
ATOM 705 C CA . ALA A 1 90 ? 24.800 5.739 -18.716 1.00 86.19 90 ALA A CA 1
ATOM 706 C C . ALA A 1 90 ? 26.026 4.995 -19.270 1.00 86.19 90 ALA A C 1
ATOM 708 O O . ALA A 1 90 ? 26.843 5.607 -19.962 1.00 86.19 90 ALA A O 1
ATOM 709 N N . VAL A 1 91 ? 26.152 3.688 -19.009 1.00 87.06 91 VAL A N 1
ATOM 710 C CA . VAL A 1 91 ? 27.181 2.837 -19.632 1.00 87.06 91 VAL A CA 1
ATOM 711 C C . VAL A 1 91 ? 27.007 2.831 -21.147 1.00 87.06 91 VAL A C 1
ATOM 713 O O . VAL A 1 91 ? 27.946 3.169 -21.864 1.00 87.06 91 VAL A O 1
ATOM 716 N N . ASN A 1 92 ? 25.797 2.558 -21.634 1.00 83.06 92 ASN A N 1
ATOM 717 C CA . ASN A 1 92 ? 25.492 2.552 -23.063 1.00 83.06 92 ASN A CA 1
ATOM 718 C C . ASN A 1 92 ? 25.818 3.899 -23.720 1.00 83.06 92 ASN A C 1
ATOM 720 O O . ASN A 1 92 ? 26.472 3.933 -24.759 1.00 83.06 92 ASN A O 1
ATOM 724 N N . ALA A 1 93 ? 25.455 5.021 -23.092 1.00 81.00 93 ALA A N 1
ATOM 725 C CA . ALA A 1 93 ? 25.802 6.349 -23.595 1.00 81.00 93 ALA A CA 1
ATOM 726 C C . ALA A 1 93 ? 27.323 6.533 -23.746 1.00 81.00 93 ALA A C 1
ATOM 728 O O . ALA A 1 93 ? 27.784 7.045 -24.765 1.00 81.00 93 ALA A O 1
ATOM 729 N N . ARG A 1 94 ? 28.121 6.070 -22.775 1.00 82.12 94 ARG A N 1
ATOM 730 C CA . ARG A 1 94 ? 29.592 6.123 -22.860 1.00 82.12 94 ARG A CA 1
ATOM 731 C C . ARG A 1 94 ? 30.137 5.268 -24.004 1.00 82.12 94 ARG A C 1
ATOM 733 O O . ARG A 1 94 ? 31.061 5.716 -24.675 1.00 82.12 94 ARG A O 1
ATOM 740 N N . LEU A 1 95 ? 29.552 4.094 -24.254 1.00 78.31 95 LEU A N 1
ATOM 741 C CA . LEU A 1 95 ? 29.934 3.233 -25.380 1.00 78.31 95 LEU A CA 1
ATOM 742 C C . LEU A 1 95 ? 29.704 3.921 -26.731 1.00 78.31 95 LEU A C 1
ATOM 744 O O . LEU A 1 95 ? 30.539 3.806 -27.622 1.00 78.31 95 LEU A O 1
ATOM 748 N N . PHE A 1 96 ? 28.619 4.686 -26.870 1.00 72.88 96 PHE A N 1
ATOM 749 C CA . PHE A 1 96 ? 28.330 5.429 -28.101 1.00 72.88 96 PHE A CA 1
ATOM 750 C C . PHE A 1 96 ? 29.177 6.699 -28.276 1.00 72.88 96 PHE A C 1
ATOM 752 O O . PHE A 1 96 ? 29.367 7.151 -29.403 1.00 72.88 96 PHE A O 1
ATOM 759 N N . HIS A 1 97 ? 29.689 7.278 -27.186 1.00 66.06 97 HIS A N 1
ATOM 760 C CA . HIS A 1 97 ? 30.561 8.458 -27.221 1.00 66.06 97 HIS A CA 1
ATOM 761 C C . HIS A 1 97 ? 32.052 8.132 -27.393 1.00 66.06 97 HIS A C 1
ATOM 763 O O . HIS A 1 97 ? 32.828 9.043 -27.676 1.00 66.06 97 HIS A O 1
ATOM 769 N N . ALA A 1 98 ? 32.467 6.872 -27.225 1.00 60.53 98 ALA A N 1
ATOM 770 C CA . ALA A 1 98 ? 33.846 6.441 -27.433 1.00 60.53 98 ALA A CA 1
ATOM 771 C C . ALA A 1 98 ? 34.196 6.438 -28.937 1.00 60.53 98 ALA A C 1
ATOM 773 O O . ALA A 1 98 ? 34.051 5.442 -29.638 1.00 60.53 98 ALA A O 1
ATOM 774 N N . ASP A 1 99 ? 34.603 7.618 -29.401 1.00 52.75 99 ASP A N 1
ATOM 775 C CA . ASP A 1 99 ? 35.219 7.999 -30.675 1.00 52.75 99 ASP A CA 1
ATOM 776 C C . ASP A 1 99 ? 35.579 6.873 -31.667 1.00 52.75 99 ASP A C 1
ATOM 778 O O . ASP A 1 99 ? 36.520 6.104 -31.471 1.00 52.75 99 ASP A O 1
ATOM 782 N N . GLY A 1 100 ? 34.889 6.878 -32.815 1.00 55.06 100 GLY A N 1
ATOM 783 C CA . GLY A 1 100 ? 35.458 6.558 -34.134 1.00 55.06 100 GLY A CA 1
ATOM 784 C C . GLY A 1 100 ? 35.981 5.141 -34.399 1.00 55.06 100 GLY A C 1
ATOM 785 O O . GLY A 1 100 ? 36.477 4.888 -35.499 1.00 55.06 100 GLY A O 1
ATOM 786 N N . ALA A 1 101 ? 35.887 4.207 -33.455 1.00 54.12 101 ALA A N 1
ATOM 787 C CA . ALA A 1 101 ? 36.335 2.840 -33.673 1.00 54.12 101 ALA A CA 1
ATOM 788 C C . ALA A 1 101 ? 35.374 2.103 -34.622 1.00 54.12 101 ALA A C 1
ATOM 790 O O . ALA A 1 101 ? 34.159 2.093 -34.440 1.00 54.12 101 ALA A O 1
ATOM 791 N N . ALA A 1 102 ? 35.930 1.426 -35.628 1.00 55.91 102 ALA A N 1
ATOM 792 C CA . ALA A 1 102 ? 35.197 0.627 -36.614 1.00 55.91 102 ALA A CA 1
ATOM 793 C C . ALA A 1 102 ? 34.409 -0.566 -36.018 1.00 55.91 102 ALA A C 1
ATOM 795 O O . ALA A 1 102 ? 33.753 -1.291 -36.766 1.00 55.91 102 ALA A O 1
ATOM 796 N N . ILE A 1 103 ? 34.472 -0.759 -34.694 1.00 55.62 103 ILE A N 1
ATOM 797 C CA . ILE A 1 103 ? 33.787 -1.803 -33.938 1.00 55.62 103 ILE A CA 1
ATOM 798 C C . ILE A 1 103 ? 33.010 -1.134 -32.796 1.00 55.62 103 ILE A C 1
ATOM 800 O O . ILE A 1 103 ? 33.601 -0.687 -31.814 1.00 55.62 103 ILE A O 1
ATOM 804 N N . LEU A 1 104 ? 31.685 -1.066 -32.932 1.00 67.06 104 LEU A N 1
ATOM 805 C CA . LEU A 1 104 ? 30.771 -0.699 -31.854 1.00 67.06 104 LEU A CA 1
ATOM 806 C C . LEU A 1 104 ? 30.833 -1.813 -30.806 1.00 67.06 104 LEU A C 1
ATOM 808 O O . LEU A 1 104 ? 30.527 -2.968 -31.106 1.00 67.06 104 LEU A O 1
ATOM 812 N N . GLN A 1 105 ? 31.260 -1.491 -29.585 1.00 76.00 105 GLN A N 1
ATOM 813 C CA . GLN A 1 105 ? 31.083 -2.406 -28.458 1.00 76.00 105 GLN A CA 1
ATOM 814 C C . GLN A 1 105 ? 29.586 -2.656 -28.250 1.00 76.00 105 GLN A C 1
ATOM 816 O O . GLN A 1 105 ? 28.770 -1.756 -28.466 1.00 76.00 105 GLN A O 1
ATOM 821 N N . ARG A 1 106 ? 29.224 -3.882 -27.854 1.00 84.75 106 ARG A N 1
ATOM 822 C CA . ARG A 1 106 ? 27.822 -4.238 -27.622 1.00 84.75 106 ARG A CA 1
ATOM 823 C C . ARG A 1 106 ? 27.282 -3.423 -26.452 1.00 84.75 106 ARG A C 1
ATOM 825 O O . ARG A 1 106 ? 27.880 -3.458 -25.378 1.00 84.75 106 ARG A O 1
ATOM 832 N N . PRO A 1 107 ? 26.168 -2.702 -26.636 1.00 85.69 107 PRO A N 1
ATOM 833 C CA . PRO A 1 107 ? 25.442 -2.143 -25.520 1.00 85.69 107 PRO A CA 1
ATOM 834 C C . PRO A 1 107 ? 24.886 -3.261 -24.646 1.00 85.69 107 PRO A C 1
ATOM 836 O O . PRO A 1 107 ? 24.656 -4.388 -25.095 1.00 85.69 107 PRO A O 1
ATOM 839 N N . VAL A 1 108 ? 24.629 -2.895 -23.404 1.00 89.62 108 VAL A N 1
ATOM 840 C CA . VAL A 1 108 ? 24.076 -3.763 -22.381 1.00 89.62 108 VAL A CA 1
ATOM 841 C C . VAL A 1 108 ? 22.552 -3.624 -22.369 1.00 89.62 108 VAL A C 1
ATOM 843 O O . VAL A 1 108 ? 22.018 -2.513 -22.440 1.00 89.62 108 VAL A O 1
ATOM 846 N N . ASP A 1 109 ? 21.847 -4.748 -22.290 1.00 88.88 109 ASP A N 1
ATOM 847 C CA . ASP A 1 109 ? 20.397 -4.824 -22.152 1.00 88.88 109 ASP A CA 1
ATOM 848 C C . ASP A 1 109 ? 19.982 -4.318 -20.767 1.00 88.88 109 ASP A C 1
ATOM 850 O O . ASP A 1 109 ? 20.368 -4.858 -19.728 1.00 88.88 109 ASP A O 1
ATOM 854 N N . ILE A 1 110 ? 19.147 -3.285 -20.758 1.00 86.25 110 ILE A N 1
ATOM 855 C CA . ILE A 1 110 ? 18.661 -2.613 -19.556 1.00 86.25 110 ILE A CA 1
ATOM 856 C C . ILE A 1 110 ? 17.855 -3.538 -18.634 1.00 86.25 110 ILE A C 1
ATOM 858 O O . ILE A 1 110 ? 17.689 -3.241 -17.459 1.00 86.25 110 ILE A O 1
ATOM 862 N N . ARG A 1 111 ? 17.343 -4.661 -19.148 1.00 85.25 111 ARG A N 1
ATOM 863 C CA . ARG A 1 111 ? 16.472 -5.582 -18.404 1.00 85.25 111 ARG A CA 1
ATOM 864 C C . ARG A 1 111 ? 17.243 -6.618 -17.597 1.00 85.25 111 ARG A C 1
ATOM 866 O O . ARG A 1 111 ? 16.709 -7.129 -16.618 1.00 85.25 111 ARG A O 1
ATOM 873 N N . ASN A 1 112 ? 18.442 -6.990 -18.040 1.00 88.56 112 ASN A N 1
ATOM 874 C CA . ASN A 1 112 ? 19.192 -8.106 -17.456 1.00 88.56 112 ASN A CA 1
ATOM 875 C C . ASN A 1 112 ? 20.691 -7.825 -17.258 1.00 88.56 112 ASN A C 1
ATOM 877 O O . ASN A 1 112 ? 21.375 -8.656 -16.666 1.00 88.56 112 ASN A O 1
ATOM 881 N N . GLY A 1 113 ? 21.206 -6.683 -17.726 1.00 86.25 113 GLY A N 1
ATOM 882 C CA . GLY A 1 113 ? 22.611 -6.310 -17.572 1.00 86.25 113 GLY A CA 1
ATOM 883 C C . GLY A 1 113 ? 23.594 -7.101 -18.447 1.00 86.25 113 GLY A C 1
ATOM 884 O O . GLY A 1 113 ? 24.799 -6.948 -18.267 1.00 86.25 113 GLY A O 1
ATOM 885 N N . GLY A 1 114 ? 23.120 -7.937 -19.376 1.00 89.00 114 GLY A N 1
ATOM 886 C CA . GLY A 1 114 ? 23.948 -8.675 -20.335 1.00 89.00 114 GLY A CA 1
ATOM 887 C C . GLY A 1 114 ? 24.074 -7.966 -21.684 1.00 89.00 114 GLY A C 1
ATOM 888 O O . GLY A 1 114 ? 23.318 -7.049 -21.987 1.00 89.00 114 GLY A O 1
ATOM 889 N N . ASP A 1 115 ? 25.012 -8.402 -22.523 1.00 89.44 115 ASP A N 1
ATOM 890 C CA . ASP A 1 115 ? 25.175 -7.849 -23.872 1.00 89.44 115 ASP A CA 1
ATOM 891 C C . ASP A 1 115 ? 23.926 -8.073 -24.735 1.00 89.44 115 ASP A C 1
ATOM 893 O O . ASP A 1 115 ? 23.326 -9.150 -24.713 1.00 89.44 115 ASP A O 1
ATOM 897 N N . ILE A 1 116 ? 23.589 -7.098 -25.581 1.00 87.69 116 ILE A N 1
ATOM 898 C CA . ILE A 1 116 ? 22.552 -7.262 -26.606 1.00 87.69 116 ILE A CA 1
ATOM 899 C C . ILE A 1 116 ? 23.113 -8.152 -27.741 1.00 87.69 116 ILE A C 1
ATOM 901 O O . ILE A 1 116 ? 24.013 -7.711 -28.467 1.00 87.69 116 ILE A O 1
ATOM 905 N N . PRO A 1 117 ? 22.619 -9.396 -27.935 1.00 83.12 117 PRO A N 1
ATOM 906 C CA . PRO A 1 117 ? 23.286 -10.392 -28.784 1.00 83.12 117 PRO A CA 1
ATOM 907 C C . PRO A 1 117 ? 23.334 -10.034 -30.274 1.00 83.12 117 PRO A C 1
ATOM 909 O O . PRO A 1 117 ? 24.326 -10.328 -30.946 1.00 83.12 117 PRO A O 1
ATOM 912 N N . ASP A 1 118 ? 22.285 -9.372 -30.760 1.00 85.56 118 ASP A N 1
ATOM 913 C CA . ASP A 1 118 ? 22.088 -9.047 -32.176 1.00 85.56 118 ASP A CA 1
ATOM 914 C C . ASP A 1 118 ? 22.416 -7.582 -32.489 1.00 85.56 118 ASP A C 1
ATOM 916 O O . ASP A 1 118 ? 22.075 -7.066 -33.554 1.00 85.56 118 ASP A O 1
ATOM 920 N N . PHE A 1 119 ? 23.085 -6.884 -31.562 1.00 85.19 119 PHE A N 1
ATOM 921 C CA . PHE A 1 119 ? 23.456 -5.497 -31.793 1.00 85.19 119 PHE A CA 1
ATOM 922 C C . PHE A 1 119 ? 24.513 -5.396 -32.908 1.00 85.19 119 PHE A C 1
ATOM 924 O O . PHE A 1 119 ? 25.544 -6.078 -32.842 1.00 85.19 119 PHE A O 1
ATOM 931 N N . PRO A 1 120 ? 24.300 -4.546 -33.930 1.00 83.44 120 PRO A N 1
ATOM 932 C CA . PRO A 1 120 ? 25.249 -4.361 -35.022 1.00 83.44 120 PRO A CA 1
ATOM 933 C C . PRO A 1 120 ? 26.571 -3.794 -34.501 1.00 83.44 120 PRO A C 1
ATOM 935 O O . PRO A 1 120 ? 26.607 -2.775 -33.814 1.00 83.44 120 PRO A O 1
ATOM 938 N N . LEU A 1 121 ? 27.677 -4.437 -34.870 1.00 82.81 121 LEU A N 1
ATOM 939 C CA . LEU A 1 121 ? 29.015 -4.071 -34.398 1.00 82.81 121 LEU A CA 1
ATOM 940 C C . LE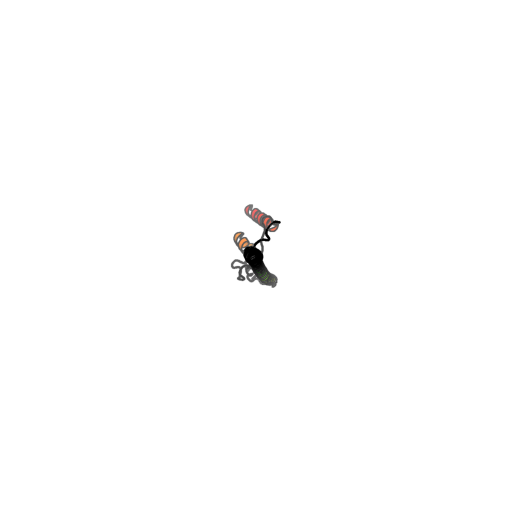U A 1 121 ? 29.742 -3.147 -35.370 1.00 82.81 121 LEU A C 1
ATOM 942 O O . LEU A 1 121 ? 30.821 -2.658 -35.067 1.00 82.81 121 LEU A O 1
ATOM 946 N N . THR A 1 122 ? 29.178 -2.906 -36.551 1.00 79.31 122 THR A N 1
ATOM 947 C CA . THR A 1 122 ? 29.803 -2.092 -37.593 1.00 79.31 122 THR A CA 1
ATOM 948 C C . THR A 1 122 ? 28.798 -1.127 -38.211 1.00 79.31 122 THR A C 1
ATOM 950 O O . THR A 1 122 ? 27.595 -1.388 -38.249 1.00 79.31 122 THR A O 1
ATOM 953 N N . HIS A 1 123 ? 29.301 -0.015 -38.752 1.00 73.00 123 HIS A N 1
ATOM 954 C CA . HIS A 1 123 ? 28.471 0.973 -39.444 1.00 73.00 123 HIS A CA 1
ATOM 955 C C . HIS A 1 123 ? 27.649 0.382 -40.604 1.00 73.00 123 HIS A C 1
ATOM 957 O O . HIS A 1 123 ? 26.467 0.695 -40.690 1.00 73.00 123 HIS A O 1
ATOM 963 N N . PRO A 1 124 ? 28.186 -0.502 -41.468 1.00 80.06 124 PRO A N 1
ATOM 964 C CA . PRO A 1 124 ? 27.381 -1.141 -42.509 1.00 80.06 124 PRO A CA 1
ATOM 965 C C . PRO A 1 124 ? 26.247 -2.009 -41.955 1.00 80.06 124 PRO A C 1
ATOM 967 O O . PRO A 1 124 ? 25.145 -1.966 -42.493 1.00 80.06 124 PRO A O 1
ATOM 970 N N . GLN A 1 125 ? 26.483 -2.742 -40.859 1.00 79.81 125 GLN A N 1
ATOM 971 C CA . GLN A 1 125 ? 25.458 -3.585 -40.234 1.00 79.81 125 GLN A CA 1
ATOM 972 C C . GLN A 1 125 ? 24.284 -2.771 -39.678 1.00 79.81 125 GLN A C 1
ATOM 974 O O . GLN A 1 125 ? 23.160 -3.264 -39.681 1.00 79.81 125 GLN A O 1
ATOM 979 N N . LEU A 1 126 ? 24.513 -1.518 -39.259 1.00 75.31 126 LEU A N 1
ATOM 980 C CA . LEU A 1 126 ? 23.435 -0.614 -38.835 1.00 75.31 126 LEU A CA 1
ATOM 981 C C . LEU A 1 126 ? 22.422 -0.343 -39.957 1.00 75.31 126 LEU A C 1
ATOM 983 O O . LEU A 1 126 ? 21.240 -0.158 -39.681 1.00 75.31 126 LEU A O 1
ATOM 987 N N . TYR A 1 127 ? 22.865 -0.333 -41.217 1.00 78.25 127 TYR A N 1
ATOM 988 C CA . TYR A 1 127 ? 21.993 -0.093 -42.371 1.00 78.25 127 TYR A CA 1
ATOM 989 C C . TYR A 1 127 ? 21.291 -1.358 -42.879 1.00 78.25 127 TYR A C 1
ATOM 991 O O . TYR A 1 127 ? 20.441 -1.256 -43.761 1.00 78.25 127 TYR A O 1
ATOM 999 N N . THR A 1 128 ? 21.635 -2.534 -42.346 1.00 82.88 128 THR A N 1
ATOM 1000 C CA . THR A 1 128 ? 21.072 -3.829 -42.763 1.00 82.88 128 THR A CA 1
ATOM 1001 C C . THR A 1 128 ? 20.195 -4.482 -41.695 1.00 82.88 128 THR A C 1
ATOM 1003 O O . THR A 1 128 ? 19.792 -5.626 -41.879 1.00 82.88 128 THR A O 1
ATOM 1006 N N . ILE A 1 129 ? 19.927 -3.801 -40.575 1.00 83.62 129 ILE A N 1
ATOM 1007 C CA . ILE A 1 129 ? 19.040 -4.315 -39.523 1.00 83.62 129 ILE A CA 1
ATOM 1008 C C . ILE A 1 129 ? 17.613 -4.399 -40.075 1.00 83.62 129 ILE A C 1
ATOM 1010 O O . ILE A 1 129 ? 17.100 -3.417 -40.613 1.00 83.62 129 ILE A O 1
ATOM 1014 N N . ASP A 1 130 ? 16.973 -5.556 -39.922 1.00 83.44 130 ASP A N 1
ATOM 1015 C CA . ASP A 1 130 ? 15.563 -5.726 -40.260 1.00 83.44 130 ASP A CA 1
ATOM 1016 C C . ASP A 1 130 ? 14.630 -5.217 -39.145 1.00 83.44 130 ASP A C 1
ATOM 1018 O O . ASP A 1 130 ? 15.041 -4.927 -38.019 1.00 83.44 130 ASP A O 1
ATOM 1022 N N . ASP A 1 131 ? 13.341 -5.086 -39.460 1.00 78.94 131 ASP A N 1
ATOM 1023 C CA . ASP A 1 131 ? 12.350 -4.583 -38.505 1.00 78.94 131 ASP A CA 1
ATOM 1024 C C . ASP A 1 131 ? 12.253 -5.449 -37.239 1.00 78.94 131 ASP A C 1
ATOM 1026 O O . ASP A 1 131 ? 12.094 -4.909 -36.146 1.00 78.94 131 ASP A O 1
ATOM 1030 N N . ALA A 1 132 ? 12.392 -6.772 -37.370 1.00 80.81 132 ALA A N 1
ATOM 1031 C CA . ALA A 1 132 ? 12.300 -7.703 -36.247 1.00 80.81 132 ALA A CA 1
ATOM 1032 C C . ALA A 1 132 ? 13.466 -7.530 -35.261 1.00 80.81 132 ALA A C 1
ATOM 1034 O O . ALA A 1 132 ? 13.266 -7.487 -34.047 1.00 80.81 132 ALA A O 1
ATOM 1035 N N . THR A 1 133 ? 14.680 -7.371 -35.782 1.00 82.38 133 THR A N 1
ATOM 1036 C CA . THR A 1 133 ? 15.892 -7.141 -34.994 1.00 82.38 133 THR A CA 1
ATOM 1037 C C . THR A 1 133 ? 15.861 -5.753 -34.358 1.00 82.38 133 THR A C 1
ATOM 1039 O O . THR A 1 133 ? 16.190 -5.600 -33.181 1.00 82.38 133 THR A O 1
ATOM 1042 N N . ALA A 1 134 ? 15.391 -4.733 -35.083 1.00 81.50 134 ALA A N 1
ATOM 1043 C CA . ALA A 1 134 ? 15.197 -3.398 -34.523 1.00 81.50 134 ALA A CA 1
ATOM 1044 C C . ALA A 1 134 ? 14.162 -3.398 -33.380 1.00 81.50 134 ALA A C 1
ATOM 1046 O O . ALA A 1 134 ? 14.402 -2.784 -32.337 1.00 81.50 134 ALA A O 1
ATOM 1047 N N . ASP A 1 135 ? 13.053 -4.129 -33.531 1.00 83.06 135 ASP A N 1
ATOM 1048 C CA . ASP A 1 135 ? 12.026 -4.282 -32.492 1.00 83.06 135 ASP A CA 1
ATOM 1049 C C . ASP A 1 135 ? 12.521 -5.055 -31.263 1.00 83.06 135 ASP A C 1
ATOM 1051 O O . ASP A 1 135 ? 12.014 -4.835 -30.164 1.00 83.06 135 ASP A O 1
ATOM 1055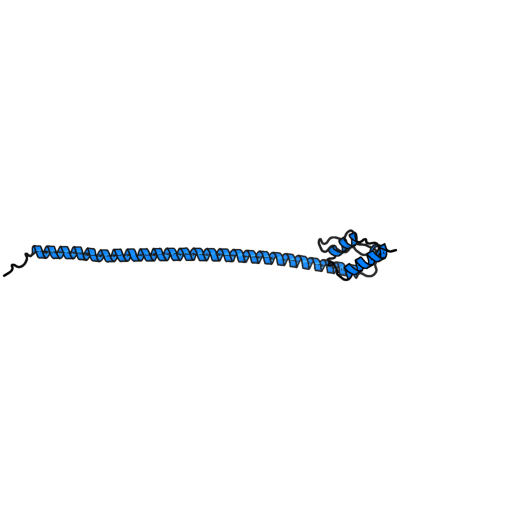 N N . ALA A 1 136 ? 13.533 -5.913 -31.409 1.00 83.81 136 ALA A N 1
ATOM 1056 C CA . ALA A 1 136 ? 14.182 -6.585 -30.286 1.00 83.81 136 ALA A CA 1
ATOM 1057 C C . ALA A 1 136 ? 15.217 -5.690 -29.572 1.00 83.81 136 ALA A C 1
ATOM 1059 O O . ALA A 1 136 ? 15.288 -5.689 -28.339 1.00 83.81 136 ALA A O 1
ATOM 1060 N N . ILE A 1 137 ? 15.998 -4.905 -30.326 1.00 85.88 137 ILE A N 1
ATOM 1061 C CA . ILE A 1 137 ? 17.075 -4.049 -29.798 1.00 85.88 137 ILE A CA 1
ATOM 1062 C C . ILE A 1 137 ? 16.524 -2.824 -29.060 1.00 85.88 137 ILE A C 1
ATOM 1064 O O . ILE A 1 137 ? 17.023 -2.472 -27.990 1.00 85.88 137 ILE A O 1
ATOM 1068 N N . LEU A 1 138 ? 15.511 -2.148 -29.610 1.00 84.94 138 LEU A N 1
ATOM 1069 C CA . LEU A 1 138 ? 15.032 -0.878 -29.052 1.00 84.94 138 LEU A CA 1
ATOM 1070 C C . LEU A 1 138 ? 14.519 -1.015 -27.602 1.00 84.94 138 LEU A C 1
ATOM 1072 O O . LEU A 1 138 ? 14.973 -0.244 -26.752 1.00 84.94 138 LEU A O 1
ATOM 1076 N N . PRO A 1 139 ? 13.679 -2.009 -27.251 1.00 85.62 139 PRO A N 1
ATOM 1077 C CA . PRO A 1 139 ? 13.265 -2.226 -25.866 1.00 85.62 139 PRO A CA 1
ATOM 1078 C C . PRO A 1 139 ? 14.418 -2.645 -24.948 1.00 85.62 139 PRO A C 1
ATOM 1080 O O . PRO A 1 139 ? 14.420 -2.264 -23.781 1.00 85.62 139 PRO A O 1
ATOM 1083 N N . ALA A 1 140 ? 15.406 -3.392 -25.460 1.00 85.06 140 ALA A N 1
ATOM 1084 C CA . ALA A 1 140 ? 16.603 -3.771 -24.704 1.00 85.06 140 ALA A CA 1
ATOM 1085 C C . ALA A 1 140 ? 17.468 -2.551 -24.335 1.00 85.06 140 ALA A C 1
ATOM 1087 O O . ALA A 1 140 ? 18.124 -2.543 -23.301 1.00 85.06 140 ALA A O 1
ATOM 1088 N N . LEU A 1 141 ? 17.417 -1.478 -25.128 1.00 85.19 141 LEU A N 1
ATOM 1089 C CA . LEU A 1 141 ? 18.028 -0.183 -24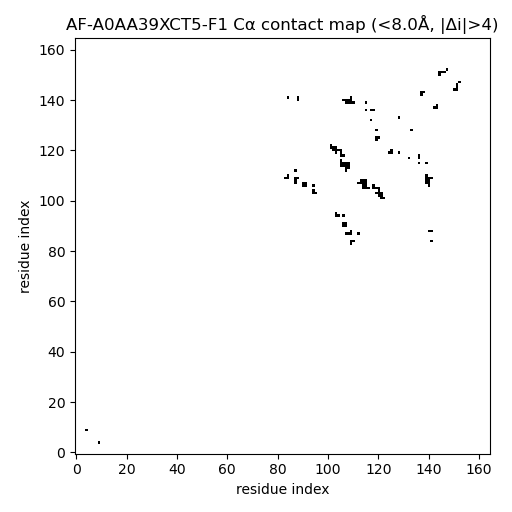.803 1.00 85.19 141 LEU A CA 1
ATOM 1090 C C . LEU A 1 141 ? 17.135 0.716 -23.926 1.00 85.19 141 LEU A C 1
ATOM 1092 O O . LEU A 1 141 ? 17.515 1.845 -23.621 1.00 85.19 141 LEU A O 1
ATOM 1096 N N . GLY A 1 142 ? 15.936 0.259 -23.549 1.00 83.31 142 GLY A N 1
ATOM 1097 C CA . GLY A 1 142 ? 14.940 1.060 -22.829 1.00 83.31 142 GLY A CA 1
ATOM 1098 C C . GLY A 1 142 ? 14.195 2.072 -23.708 1.00 83.31 142 GLY A C 1
ATOM 1099 O O . GLY A 1 142 ? 13.530 2.973 -23.192 1.00 83.31 142 GLY A O 1
ATOM 1100 N N . ILE A 1 143 ? 14.288 1.949 -25.036 1.00 82.44 143 ILE A N 1
ATOM 1101 C CA . ILE A 1 143 ? 13.590 2.810 -25.991 1.00 82.44 143 ILE A CA 1
ATOM 1102 C C . ILE A 1 143 ? 12.231 2.185 -26.307 1.00 82.44 143 ILE A C 1
ATOM 1104 O O . ILE A 1 143 ? 12.110 1.259 -27.107 1.00 82.44 143 I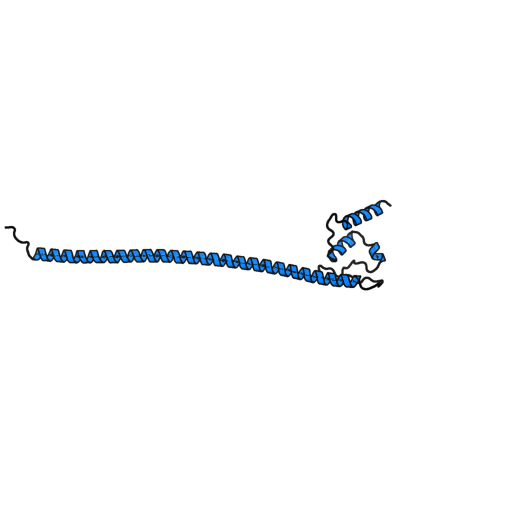LE A O 1
ATOM 1108 N N . HIS A 1 144 ? 11.181 2.737 -25.707 1.00 77.06 144 HIS A N 1
ATOM 1109 C CA . HIS A 1 144 ? 9.806 2.374 -26.029 1.00 77.06 144 HIS A CA 1
ATOM 1110 C C . HIS A 1 144 ? 9.236 3.344 -27.065 1.00 77.06 144 HIS A C 1
ATOM 1112 O O . HIS A 1 144 ? 8.880 4.482 -26.753 1.00 77.06 144 HIS A O 1
ATOM 1118 N N . LEU A 1 145 ? 9.135 2.894 -28.316 1.00 69.25 145 LEU A N 1
ATOM 1119 C CA . LEU A 1 145 ? 8.400 3.624 -29.344 1.00 69.25 145 LEU A CA 1
ATOM 1120 C C . LEU A 1 145 ? 6.903 3.405 -29.116 1.00 69.25 145 LEU A C 1
ATOM 1122 O O . LEU A 1 145 ? 6.367 2.347 -29.434 1.00 69.25 145 LEU A O 1
ATOM 1126 N N . ALA A 1 146 ? 6.214 4.402 -28.561 1.00 67.31 146 ALA A N 1
ATOM 1127 C CA . ALA A 1 146 ? 4.759 4.358 -28.516 1.00 67.31 146 ALA A CA 1
ATOM 1128 C C . ALA A 1 146 ? 4.188 4.318 -29.954 1.00 67.31 146 ALA A C 1
ATOM 1130 O O . ALA A 1 146 ? 4.753 4.962 -30.858 1.00 67.31 146 ALA A O 1
ATOM 1131 N N . PRO A 1 147 ? 3.076 3.592 -30.185 1.00 59.84 147 PRO A N 1
ATOM 1132 C CA . PRO A 1 147 ? 2.398 3.608 -31.474 1.00 59.84 147 PRO A CA 1
ATOM 1133 C C . PRO A 1 147 ? 2.037 5.053 -31.854 1.00 59.84 147 PRO A C 1
ATOM 1135 O O . PRO A 1 147 ? 1.601 5.832 -31.008 1.00 59.84 147 PRO A O 1
ATOM 1138 N N . ASN A 1 148 ? 2.252 5.417 -33.123 1.00 62.75 148 ASN A N 1
ATOM 1139 C CA . ASN A 1 148 ? 2.049 6.764 -33.689 1.00 62.75 148 ASN A CA 1
ATOM 1140 C C . ASN A 1 148 ? 3.040 7.862 -33.255 1.00 62.75 148 ASN A C 1
ATOM 1142 O O . ASN A 1 148 ? 2.799 9.043 -33.512 1.00 62.75 148 ASN A O 1
ATOM 1146 N N . THR A 1 149 ? 4.179 7.525 -32.645 1.00 66.25 149 THR A N 1
ATOM 1147 C CA . THR A 1 149 ? 5.264 8.510 -32.482 1.00 66.25 149 THR A CA 1
ATOM 1148 C C . THR A 1 149 ? 5.831 8.940 -33.844 1.00 66.25 149 THR A C 1
ATOM 1150 O O . THR A 1 149 ? 5.851 8.135 -34.776 1.00 66.25 149 THR A O 1
ATOM 1153 N N . PRO A 1 150 ? 6.364 10.171 -33.995 1.00 63.59 150 PRO A N 1
ATOM 1154 C CA . PRO A 1 150 ? 6.987 10.614 -35.245 1.00 63.59 150 PRO A CA 1
ATOM 1155 C C . PRO A 1 150 ? 8.090 9.671 -35.740 1.00 63.59 150 PRO A C 1
ATOM 1157 O O . PRO A 1 150 ? 8.264 9.521 -36.946 1.00 63.59 150 PRO A O 1
ATOM 1160 N N . LEU A 1 151 ? 8.806 8.997 -34.828 1.00 60.97 151 LEU A N 1
ATOM 1161 C CA . LEU A 1 151 ? 9.767 7.949 -35.179 1.00 60.97 151 LEU A CA 1
ATOM 1162 C C . LEU A 1 151 ? 9.089 6.681 -35.714 1.00 60.97 151 LEU A C 1
ATOM 1164 O O . LEU A 1 151 ? 9.541 6.164 -36.732 1.00 60.97 151 LEU A O 1
ATOM 1168 N N . ALA A 1 152 ? 8.007 6.209 -35.086 1.00 63.91 152 ALA A N 1
ATOM 1169 C CA . ALA A 1 152 ? 7.233 5.066 -35.579 1.00 63.91 152 ALA A CA 1
ATOM 1170 C C . ALA A 1 152 ? 6.628 5.349 -36.967 1.00 63.91 152 ALA A C 1
ATOM 1172 O O . ALA A 1 152 ? 6.763 4.542 -37.883 1.00 63.91 152 ALA A O 1
ATOM 1173 N N . VAL A 1 153 ? 6.072 6.549 -37.166 1.00 63.94 153 VAL A N 1
ATOM 1174 C CA . VAL A 1 153 ? 5.536 7.007 -38.461 1.00 63.94 153 VAL A CA 1
ATOM 1175 C C . VAL A 1 153 ? 6.647 7.150 -39.508 1.00 63.94 153 VAL A C 1
ATOM 1177 O O . VAL A 1 153 ? 6.462 6.804 -40.675 1.00 63.94 153 VAL A O 1
ATOM 1180 N N . LYS A 1 154 ? 7.830 7.639 -39.114 1.00 63.03 154 LYS A N 1
ATOM 1181 C CA . LYS A 1 154 ? 8.988 7.762 -40.011 1.00 63.03 154 LYS A CA 1
ATOM 1182 C C . LYS A 1 154 ? 9.541 6.394 -40.414 1.00 63.03 154 LYS A C 1
ATOM 1184 O O . LYS A 1 154 ? 9.873 6.223 -41.584 1.00 63.03 154 LYS A O 1
ATOM 1189 N N . ARG A 1 155 ? 9.584 5.424 -39.494 1.00 63.78 155 ARG A N 1
ATOM 1190 C CA . ARG A 1 155 ? 9.937 4.024 -39.778 1.00 63.78 155 ARG A CA 1
ATOM 1191 C C . ARG A 1 155 ? 8.968 3.412 -40.793 1.00 63.78 155 ARG A C 1
ATOM 1193 O O . ARG A 1 155 ? 9.413 2.915 -41.822 1.00 63.78 155 ARG A O 1
ATOM 1200 N N . GLU A 1 156 ? 7.662 3.566 -40.582 1.00 61.88 156 GLU A N 1
ATOM 1201 C CA . GLU A 1 156 ? 6.634 3.055 -41.499 1.00 61.88 156 GLU A CA 1
ATOM 1202 C C . GLU A 1 156 ? 6.684 3.731 -42.887 1.00 61.88 156 GLU A C 1
ATOM 1204 O O . GLU A 1 156 ? 6.551 3.080 -43.924 1.00 61.88 156 GLU A O 1
ATOM 1209 N N . SER A 1 157 ? 6.948 5.041 -42.928 1.00 58.97 157 SER A N 1
ATOM 1210 C CA . SER A 1 157 ? 7.116 5.811 -44.170 1.00 58.97 157 SER A CA 1
ATOM 1211 C C . SER A 1 157 ? 8.344 5.376 -44.977 1.00 58.97 157 SER A C 1
ATOM 1213 O O . SER A 1 157 ? 8.287 5.303 -46.207 1.00 58.97 157 SER A O 1
ATOM 1215 N N . ILE A 1 158 ? 9.453 5.057 -44.300 1.00 61.72 158 ILE A N 1
ATOM 1216 C CA . ILE A 1 158 ? 10.652 4.519 -44.947 1.00 61.72 158 ILE A CA 1
ATOM 1217 C C . ILE A 1 158 ? 10.357 3.111 -45.474 1.00 61.72 158 ILE A C 1
ATOM 1219 O O . ILE A 1 158 ? 10.534 2.898 -46.668 1.00 61.72 158 ILE A O 1
ATOM 1223 N N . ALA A 1 159 ? 9.812 2.200 -44.663 1.00 60.28 159 ALA A N 1
ATOM 1224 C CA . ALA A 1 159 ? 9.477 0.840 -45.098 1.00 60.28 159 ALA A CA 1
ATOM 1225 C C . ALA A 1 159 ? 8.586 0.822 -46.361 1.00 60.28 159 ALA A C 1
ATOM 1227 O O . ALA A 1 159 ? 8.887 0.131 -47.335 1.00 60.28 159 ALA A O 1
ATOM 1228 N N . ARG A 1 160 ? 7.552 1.675 -46.424 1.00 54.91 160 ARG A N 1
ATOM 1229 C CA . ARG A 1 160 ? 6.675 1.797 -47.608 1.00 54.91 160 ARG A CA 1
ATOM 1230 C C . ARG A 1 160 ? 7.388 2.320 -48.859 1.00 54.91 160 ARG A C 1
ATOM 1232 O O . ARG A 1 160 ? 7.056 1.898 -49.963 1.00 54.91 160 ARG A O 1
ATOM 1239 N N . LYS A 1 161 ? 8.362 3.227 -48.719 1.00 56.25 161 LYS A N 1
ATOM 1240 C CA . LYS A 1 161 ? 9.133 3.761 -49.860 1.00 56.25 161 LYS A CA 1
ATOM 1241 C C . LYS A 1 161 ? 10.060 2.730 -50.503 1.00 56.25 161 LYS A C 1
ATOM 1243 O O . LYS A 1 161 ? 10.394 2.895 -51.672 1.00 56.25 161 LYS A O 1
ATOM 1248 N N . TRP A 1 162 ? 10.473 1.704 -49.762 1.00 47.78 162 TRP A N 1
ATOM 1249 C CA . TRP A 1 162 ? 11.338 0.638 -50.273 1.00 47.78 162 TRP A CA 1
ATOM 1250 C C . TRP A 1 162 ? 10.561 -0.503 -50.943 1.00 47.78 162 TRP A C 1
ATOM 1252 O O . TRP A 1 162 ? 11.110 -1.155 -51.817 1.00 47.78 162 TRP A O 1
ATOM 1262 N N . ILE A 1 163 ? 9.280 -0.693 -50.610 1.00 47.41 163 ILE A N 1
ATOM 1263 C CA . ILE A 1 163 ? 8.402 -1.701 -51.241 1.00 47.41 163 ILE A CA 1
ATOM 1264 C C . ILE A 1 163 ? 7.886 -1.242 -52.626 1.00 47.41 163 ILE A C 1
ATOM 1266 O O . ILE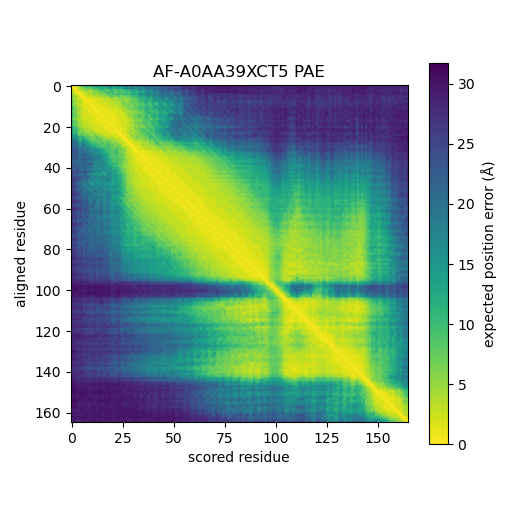 A 1 163 ? 7.419 -2.050 -53.421 1.00 47.41 163 ILE A O 1
ATOM 1270 N N . LEU A 1 164 ? 7.969 0.058 -52.931 1.00 46.19 164 LEU A N 1
ATOM 1271 C CA . LEU A 1 164 ? 7.485 0.666 -54.183 1.00 46.19 164 LEU A CA 1
ATOM 1272 C C . LEU A 1 164 ? 8.599 0.965 -55.210 1.00 46.19 164 LEU A C 1
ATOM 1274 O O . LEU A 1 164 ? 8.370 1.730 -56.149 1.00 46.19 164 LEU A O 1
ATOM 1278 N N . LYS A 1 165 ? 9.794 0.394 -55.037 1.00 42.47 165 LYS A N 1
ATOM 1279 C CA . LYS A 1 165 ? 10.883 0.400 -56.026 1.00 42.47 165 LYS A CA 1
ATOM 1280 C C . LYS A 1 165 ? 11.196 -1.021 -56.461 1.00 42.47 165 LYS A C 1
ATOM 1282 O O . LYS A 1 165 ? 11.544 -1.169 -57.651 1.00 42.47 165 LYS A O 1
#

Foldseek 3Di:
DDDDDDPVVVVVVVVVVVVVVVVVVVVVVVVVVVVVVVVVVVVVVVVVVVVVVVVVVVVVVVVVVVVVVVVVVVVVVVVVLVVLLVVLLVVQVVQVVPDDDQFRDFRAFSVPRHGDPQDDGGPVVVVVDDPVSVVSVCVRSVHDDDPPDPVNVVVVVVVVVVVVD